Protein AF-A0A522B482-F1 (afdb_monomer_lite)

Foldseek 3Di:
DDPKDFDDFDWDWDPPDPPDTDTDGPQVSVCVRVVHHDDDDDDDDADPPDDDDDDDDPPDDDKDADAADKDWDWDADPVPRDIDIDMHHHPTIID

Sequence (95 aa):
MGCAKWLEFKIDVDPKKPGRRQEVFDLKAIEKAIGAPITHVYSNEIQPGATAGVHYHKTHQVAVWMREGEIEMTLEDVKTHEKEVLTLRPGNKLL

pLDDT: mean 82.6, std 9.49, range [53.0, 93.88]

Structure (mmCIF, N/CA/C/O backbone):
data_AF-A0A522B482-F1
#
_entry.id   AF-A0A522B482-F1
#
loop_
_atom_site.group_PDB
_atom_site.id
_atom_site.type_symbol
_atom_site.label_atom_id
_atom_site.label_alt_id
_atom_site.label_comp_id
_atom_site.label_asym_id
_atom_site.label_entity_id
_atom_site.label_seq_id
_atom_site.pdbx_PDB_ins_code
_atom_site.Cartn_x
_atom_site.Cartn_y
_atom_site.Cartn_z
_atom_site.occupancy
_atom_site.B_iso_or_equiv
_atom_site.auth_seq_id
_atom_site.auth_comp_id
_atom_site.auth_asym_id
_atom_site.auth_atom_id
_atom_site.pdbx_PDB_model_num
ATOM 1 N N . MET A 1 1 ? 3.150 -3.293 20.070 1.00 53.00 1 MET A N 1
ATOM 2 C CA . MET A 1 1 ? 2.948 -3.884 18.728 1.00 53.00 1 MET A CA 1
ATOM 3 C C . MET A 1 1 ? 2.742 -2.701 17.812 1.00 53.00 1 MET A C 1
ATOM 5 O O . MET A 1 1 ? 1.913 -1.884 18.178 1.00 53.00 1 MET A O 1
ATOM 9 N N . GLY A 1 2 ? 3.526 -2.567 16.740 1.00 63.53 2 GLY A N 1
ATOM 10 C CA . GLY A 1 2 ? 3.402 -1.428 15.822 1.00 63.53 2 GLY A CA 1
ATOM 11 C C . GLY A 1 2 ? 2.017 -1.350 15.177 1.00 63.53 2 GLY A C 1
ATOM 12 O O . GLY A 1 2 ? 1.277 -2.340 15.148 1.00 63.53 2 GLY A O 1
ATOM 13 N N . CYS A 1 3 ? 1.672 -0.166 14.686 1.00 75.88 3 CYS A N 1
ATOM 14 C CA . CYS A 1 3 ? 0.454 0.102 13.932 1.00 75.88 3 CYS A CA 1
ATOM 15 C C . CYS A 1 3 ? 0.486 -0.607 12.567 1.00 75.88 3 CYS A C 1
ATOM 17 O O . CYS A 1 3 ? -0.562 -0.986 12.044 1.00 75.88 3 CYS A O 1
ATOM 19 N N . ALA A 1 4 ? 1.682 -0.810 12.007 1.00 80.75 4 ALA A N 1
ATOM 20 C CA . ALA A 1 4 ? 1.899 -1.472 10.731 1.00 80.75 4 ALA A CA 1
ATOM 21 C C . ALA A 1 4 ? 1.654 -2.985 10.802 1.00 80.75 4 ALA A C 1
ATOM 23 O O . ALA A 1 4 ? 2.178 -3.691 11.671 1.00 80.75 4 ALA A O 1
ATOM 24 N N . LYS A 1 5 ? 0.927 -3.514 9.812 1.00 81.62 5 LYS A N 1
ATOM 25 C CA . LYS A 1 5 ? 0.831 -4.954 9.558 1.00 81.62 5 LYS A CA 1
ATOM 26 C C . LYS A 1 5 ? 1.375 -5.266 8.174 1.00 81.62 5 LYS A C 1
ATOM 28 O O . LYS A 1 5 ? 1.156 -4.523 7.230 1.00 81.62 5 LYS A O 1
ATOM 33 N N . TRP A 1 6 ? 2.085 -6.379 8.037 1.00 81.44 6 TRP A N 1
ATOM 34 C CA . TRP A 1 6 ? 2.684 -6.784 6.766 1.00 81.44 6 TRP A CA 1
ATOM 35 C C . TRP A 1 6 ? 1.973 -8.014 6.212 1.00 81.44 6 TRP A C 1
ATOM 37 O O . TRP A 1 6 ? 1.681 -8.955 6.950 1.00 81.44 6 TRP A O 1
ATOM 47 N N . LEU A 1 7 ? 1.693 -8.000 4.912 1.00 78.81 7 LEU A N 1
ATOM 48 C CA . LEU A 1 7 ? 1.026 -9.080 4.199 1.00 78.81 7 LEU A CA 1
ATOM 49 C C . LEU A 1 7 ? 2.027 -9.923 3.420 1.00 78.81 7 LEU A C 1
ATOM 51 O O . LEU A 1 7 ? 2.857 -9.415 2.665 1.00 78.81 7 LEU A O 1
ATOM 55 N N . GLU A 1 8 ? 1.862 -11.236 3.504 1.00 75.25 8 GLU A N 1
ATOM 56 C CA . GLU A 1 8 ? 2.578 -12.178 2.656 1.00 75.25 8 GLU A CA 1
ATOM 57 C C . GLU A 1 8 ? 1.648 -12.696 1.555 1.00 75.25 8 GLU A C 1
ATOM 59 O O . GLU A 1 8 ? 0.801 -13.556 1.776 1.00 75.25 8 GLU A O 1
ATOM 64 N N . PHE A 1 9 ? 1.803 -12.168 0.340 1.00 71.25 9 PHE A N 1
ATOM 65 C CA . PHE A 1 9 ? 1.173 -12.718 -0.865 1.00 71.25 9 PHE A CA 1
ATOM 66 C C . PHE A 1 9 ? 2.135 -12.673 -2.050 1.00 71.25 9 PHE A C 1
ATOM 68 O O . PHE A 1 9 ? 3.065 -11.861 -2.083 1.00 71.25 9 PHE A O 1
ATOM 75 N N . LYS A 1 10 ? 1.947 -13.557 -3.030 1.00 70.12 10 LYS A N 1
ATOM 76 C CA . LYS A 1 10 ? 2.798 -13.620 -4.222 1.00 70.12 10 LYS A CA 1
ATOM 77 C C . LYS A 1 10 ? 2.234 -12.721 -5.321 1.00 70.12 10 LYS A C 1
ATOM 79 O O . LYS A 1 10 ? 1.025 -12.671 -5.517 1.00 70.12 10 LYS A O 1
ATOM 84 N N . ILE A 1 11 ? 3.125 -12.035 -6.029 1.00 73.00 11 ILE A N 1
ATOM 85 C CA . ILE A 1 11 ? 2.804 -11.343 -7.277 1.00 73.00 11 ILE A CA 1
ATOM 86 C C . ILE A 1 11 ? 3.556 -12.087 -8.367 1.00 73.00 11 ILE A C 1
ATOM 88 O O . ILE A 1 11 ? 4.789 -12.136 -8.344 1.00 73.00 11 ILE A O 1
ATOM 92 N N . ASP A 1 12 ? 2.819 -12.708 -9.282 1.00 71.06 12 ASP A N 1
ATOM 93 C CA . ASP A 1 12 ? 3.431 -13.384 -10.417 1.00 71.06 12 ASP A CA 1
ATOM 94 C C . ASP A 1 12 ? 3.744 -12.360 -11.506 1.00 71.06 12 ASP A C 1
ATOM 96 O O . ASP A 1 12 ? 2.869 -11.616 -11.954 1.00 71.06 12 ASP A O 1
ATOM 100 N N . VAL A 1 13 ? 5.013 -12.333 -11.914 1.00 70.88 13 VAL A N 1
ATOM 101 C CA . VAL A 1 13 ? 5.524 -11.514 -13.014 1.00 70.88 13 VAL A CA 1
ATOM 102 C C . VAL A 1 13 ? 5.919 -12.460 -14.140 1.00 70.88 13 VAL A C 1
ATOM 104 O O . VAL A 1 13 ? 6.741 -13.343 -13.915 1.00 70.88 13 VAL A O 1
ATOM 107 N N . ASP A 1 14 ? 5.351 -12.297 -15.337 1.00 69.38 14 ASP A N 1
ATOM 108 C CA . ASP A 1 14 ? 5.745 -13.078 -16.520 1.00 69.38 14 ASP A CA 1
ATOM 109 C C . ASP A 1 14 ? 7.056 -12.518 -17.112 1.00 69.38 14 ASP A C 1
ATOM 111 O O . ASP A 1 14 ? 7.039 -11.438 -17.711 1.00 69.38 14 ASP A O 1
ATOM 115 N N . PRO A 1 15 ? 8.201 -13.218 -16.985 1.00 64.88 15 PRO A N 1
ATOM 116 C CA . PRO A 1 15 ? 9.478 -12.723 -17.488 1.00 64.88 15 PRO A CA 1
ATOM 117 C C . PRO A 1 15 ? 9.627 -12.902 -19.008 1.00 64.88 15 PRO A C 1
ATOM 119 O O . PRO A 1 15 ? 10.582 -12.393 -19.591 1.00 64.88 15 PRO A O 1
ATOM 122 N N . LYS A 1 16 ? 8.725 -13.642 -19.672 1.00 66.81 16 LYS A N 1
ATOM 123 C CA . LYS A 1 16 ? 8.873 -14.050 -21.080 1.00 66.81 16 LYS A CA 1
ATOM 124 C C . LYS A 1 16 ? 8.353 -13.017 -22.082 1.00 66.81 16 LYS A C 1
ATOM 126 O O . LYS A 1 16 ? 8.480 -13.234 -23.286 1.00 66.81 16 LYS A O 1
ATOM 131 N N . LYS A 1 17 ? 7.783 -11.898 -21.622 1.00 58.94 17 LYS A N 1
ATOM 132 C CA . LYS A 1 17 ? 7.265 -10.816 -22.477 1.00 58.94 17 LYS A CA 1
ATOM 133 C C . LYS A 1 17 ? 8.076 -9.527 -22.288 1.00 58.94 17 LYS A C 1
ATOM 135 O O . LYS A 1 17 ? 7.656 -8.644 -21.537 1.00 58.94 17 LYS A O 1
ATOM 140 N N . PRO A 1 18 ? 9.232 -9.379 -22.963 1.00 54.91 18 PRO A N 1
ATOM 141 C CA . PRO A 1 18 ? 9.998 -8.138 -22.909 1.00 54.91 18 PRO A CA 1
ATOM 142 C C . PRO A 1 18 ? 9.124 -6.956 -23.360 1.00 54.91 18 PRO A C 1
ATOM 144 O O . PRO A 1 18 ? 8.430 -7.029 -24.372 1.00 54.91 18 PRO A O 1
ATOM 147 N N . GLY A 1 19 ? 9.106 -5.884 -22.563 1.00 58.19 19 GLY A N 1
ATOM 148 C CA . GLY A 1 19 ? 8.285 -4.691 -22.803 1.00 58.19 19 GLY A CA 1
ATOM 149 C C . GLY A 1 19 ? 6.841 -4.745 -22.277 1.00 58.19 19 GLY A C 1
ATOM 150 O O . GLY A 1 19 ? 6.147 -3.735 -22.353 1.00 58.19 19 GLY A O 1
ATOM 151 N N . ARG A 1 20 ? 6.371 -5.870 -21.711 1.00 60.91 20 ARG A N 1
ATOM 152 C CA . ARG A 1 20 ? 5.074 -5.954 -21.009 1.00 60.91 20 ARG A CA 1
ATOM 153 C C . ARG A 1 20 ? 5.232 -6.671 -19.672 1.00 60.91 20 ARG A C 1
ATOM 155 O O . ARG A 1 20 ? 5.292 -7.893 -19.622 1.00 60.91 20 ARG A O 1
ATOM 162 N N . ARG A 1 21 ? 5.242 -5.903 -18.581 1.00 65.19 21 ARG A N 1
ATOM 163 C CA . ARG A 1 21 ? 5.150 -6.442 -17.219 1.00 65.19 21 ARG A CA 1
ATOM 164 C C . ARG A 1 21 ? 3.676 -6.633 -16.871 1.00 65.19 21 ARG A C 1
ATOM 166 O O . ARG A 1 21 ? 2.937 -5.658 -16.798 1.00 65.19 21 ARG A O 1
ATOM 173 N N . GLN A 1 22 ? 3.254 -7.883 -16.696 1.00 70.38 22 GLN A N 1
ATOM 174 C CA . GLN A 1 22 ? 1.942 -8.219 -16.147 1.00 70.38 22 GLN A CA 1
ATOM 175 C C . GLN A 1 22 ? 2.141 -8.717 -14.719 1.00 70.38 22 GLN A C 1
ATOM 177 O O . GLN A 1 22 ? 2.886 -9.670 -14.505 1.00 70.38 22 GLN A O 1
ATOM 182 N N . GLU A 1 23 ? 1.493 -8.051 -13.770 1.00 75.00 23 GLU A N 1
ATOM 183 C CA . GLU A 1 23 ? 1.482 -8.421 -12.357 1.00 75.00 23 GLU A CA 1
ATOM 184 C C . GLU A 1 23 ? 0.130 -9.041 -12.043 1.00 75.00 23 GLU A C 1
ATOM 186 O O . GLU A 1 23 ? -0.911 -8.401 -12.202 1.00 75.00 23 GLU A O 1
ATOM 191 N N . VAL A 1 24 ? 0.144 -10.314 -11.660 1.00 77.94 24 VAL A N 1
ATOM 192 C CA . VAL A 1 24 ? -1.073 -11.041 -11.303 1.00 77.94 24 VAL A CA 1
ATOM 193 C C . VAL A 1 24 ? -1.153 -11.144 -9.787 1.00 77.94 24 VAL A C 1
ATOM 195 O O . VAL A 1 24 ? -0.242 -11.667 -9.143 1.00 77.94 24 VAL A O 1
ATOM 198 N N . PHE A 1 25 ? -2.253 -10.633 -9.236 1.00 80.38 25 PHE A N 1
ATOM 199 C CA . PHE A 1 25 ? -2.559 -10.664 -7.811 1.00 80.38 25 PHE A CA 1
ATOM 200 C C . PHE A 1 25 ? -3.549 -11.792 -7.525 1.00 80.38 25 PHE A C 1
ATOM 202 O O . PHE A 1 25 ? -4.638 -11.825 -8.103 1.00 80.38 25 PHE A O 1
ATOM 209 N N . ASP A 1 26 ? -3.201 -12.691 -6.604 1.00 84.81 26 ASP A N 1
ATOM 210 C CA . ASP A 1 26 ? -4.169 -13.635 -6.047 1.00 84.81 26 ASP A CA 1
ATOM 211 C C . ASP A 1 26 ? -5.039 -12.913 -5.013 1.00 84.81 26 ASP A C 1
ATOM 213 O O . ASP A 1 26 ? -4.721 -12.856 -3.822 1.00 84.81 26 ASP A O 1
ATOM 217 N N . LEU A 1 27 ? -6.143 -12.334 -5.488 1.00 84.56 27 LEU A N 1
ATOM 218 C CA . LEU A 1 27 ? -7.063 -11.584 -4.637 1.00 84.56 27 LEU A CA 1
ATOM 219 C C . LEU A 1 27 ? -7.623 -12.442 -3.498 1.00 84.56 27 LEU A C 1
ATOM 221 O O . LEU A 1 27 ? -7.772 -11.928 -2.399 1.00 84.56 27 LEU 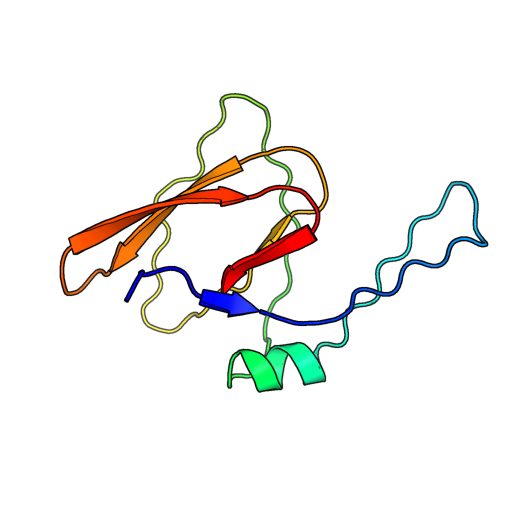A O 1
ATOM 225 N N . LYS A 1 28 ? -7.847 -13.747 -3.698 1.00 86.62 28 LYS A N 1
ATOM 226 C CA . LYS A 1 28 ? -8.389 -14.616 -2.640 1.00 86.62 28 LYS A CA 1
ATOM 227 C C . LYS A 1 28 ? -7.384 -14.840 -1.517 1.00 86.62 28 LYS A C 1
ATOM 229 O O . LYS A 1 28 ? -7.759 -14.873 -0.345 1.00 86.62 28 LYS A O 1
ATOM 234 N N . ALA A 1 29 ? -6.106 -15.008 -1.860 1.00 83.56 29 ALA A N 1
ATOM 235 C CA . ALA A 1 29 ? -5.047 -15.103 -0.860 1.00 83.56 29 ALA A CA 1
ATOM 236 C C . ALA A 1 29 ? -4.926 -13.800 -0.055 1.00 83.56 29 ALA A C 1
ATOM 238 O O . ALA A 1 29 ? -4.799 -13.848 1.170 1.00 83.56 29 ALA A O 1
ATOM 239 N N . ILE A 1 30 ? -5.031 -12.650 -0.727 1.00 84.31 30 ILE A N 1
ATOM 240 C CA . ILE A 1 30 ? -4.998 -11.334 -0.080 1.00 84.31 30 ILE A CA 1
ATOM 241 C C . ILE A 1 30 ? -6.223 -11.152 0.827 1.00 84.31 30 ILE A C 1
ATOM 243 O O . ILE A 1 30 ? -6.058 -10.833 1.999 1.00 84.31 30 ILE A O 1
ATOM 247 N N . GLU A 1 31 ? -7.434 -11.438 0.347 1.00 88.56 31 GLU A N 1
ATOM 248 C CA . GLU A 1 31 ? -8.670 -11.391 1.143 1.00 88.56 31 GLU A CA 1
ATOM 249 C C . GLU A 1 31 ? -8.576 -12.251 2.405 1.00 88.56 31 GLU A C 1
ATOM 251 O O . GLU A 1 31 ? -8.979 -11.821 3.484 1.00 88.56 31 GLU A O 1
ATOM 256 N N . LYS A 1 32 ? -7.990 -13.451 2.300 1.00 85.81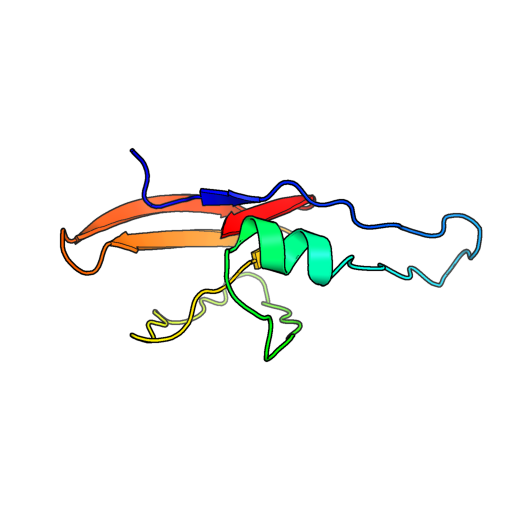 32 LYS A N 1
ATOM 257 C CA . LYS A 1 32 ? -7.758 -14.329 3.453 1.00 85.81 32 LYS A CA 1
ATOM 258 C C . LYS A 1 32 ? -6.776 -13.721 4.458 1.00 85.81 32 LYS A C 1
ATOM 260 O O . LYS A 1 32 ? -6.983 -13.877 5.658 1.00 85.81 32 LYS A O 1
ATOM 265 N N . ALA A 1 33 ? -5.718 -13.064 3.986 1.00 82.88 33 ALA A N 1
ATOM 266 C CA . ALA A 1 33 ? -4.715 -12.437 4.844 1.00 82.88 33 ALA A CA 1
ATOM 267 C C . ALA A 1 33 ? -5.241 -11.160 5.530 1.00 82.88 33 ALA A C 1
ATOM 269 O O . ALA A 1 33 ? -4.918 -10.909 6.688 1.00 82.88 33 ALA A O 1
ATOM 270 N N . ILE A 1 34 ? -6.091 -10.394 4.839 1.00 82.62 34 ILE A N 1
ATOM 271 C CA . ILE A 1 34 ? -6.798 -9.222 5.380 1.00 82.62 34 ILE A CA 1
ATOM 272 C C . ILE A 1 34 ? -7.921 -9.653 6.339 1.00 82.62 34 ILE A C 1
ATOM 274 O O . ILE A 1 34 ? -8.179 -8.999 7.347 1.00 82.62 34 ILE A O 1
ATOM 278 N N . GLY A 1 35 ? -8.593 -10.765 6.035 1.00 84.62 35 GLY A N 1
ATOM 279 C CA . GLY A 1 35 ? -9.803 -11.211 6.726 1.00 84.62 35 GLY A CA 1
ATOM 280 C C . GLY A 1 35 ? -11.077 -10.497 6.255 1.00 84.62 35 GLY A C 1
ATOM 281 O O . GLY A 1 35 ? -12.084 -10.527 6.961 1.00 84.62 35 GLY A O 1
ATOM 282 N N . ALA A 1 36 ? -11.048 -9.850 5.086 1.00 85.38 36 ALA A N 1
ATOM 283 C CA . ALA A 1 36 ? -12.174 -9.116 4.510 1.00 85.38 36 ALA A CA 1
ATOM 284 C C . ALA A 1 36 ? -12.147 -9.172 2.968 1.00 85.38 36 ALA A C 1
ATOM 286 O O . ALA A 1 36 ? -11.066 -9.294 2.388 1.00 85.38 36 ALA A O 1
ATOM 287 N N . PRO A 1 37 ? -13.312 -9.074 2.296 1.00 88.94 37 PRO A N 1
ATOM 288 C CA . PRO A 1 37 ? -13.381 -9.061 0.836 1.00 88.94 37 PRO A CA 1
ATOM 289 C C . PRO A 1 37 ? -12.804 -7.769 0.243 1.00 88.94 37 PRO A C 1
ATOM 291 O O . PRO A 1 37 ? -13.001 -6.676 0.785 1.00 88.94 37 PRO A O 1
ATOM 294 N N . ILE A 1 38 ? -12.152 -7.880 -0.915 1.00 88.19 38 ILE A N 1
ATOM 295 C CA . ILE A 1 38 ? -11.649 -6.731 -1.672 1.00 88.19 38 ILE A CA 1
ATOM 296 C C . ILE A 1 38 ? -12.775 -6.213 -2.561 1.00 88.19 38 ILE A C 1
ATOM 298 O O . ILE A 1 38 ? -13.274 -6.910 -3.440 1.00 88.19 38 ILE A O 1
ATOM 302 N N . THR A 1 39 ? -13.164 -4.958 -2.353 1.00 89.56 39 THR A N 1
ATOM 303 C CA . THR A 1 39 ? -14.229 -4.312 -3.138 1.00 89.56 39 THR A CA 1
ATOM 304 C C . THR A 1 39 ? -13.693 -3.364 -4.205 1.00 89.56 39 THR A C 1
ATOM 306 O O . THR A 1 39 ? -14.368 -3.127 -5.202 1.00 89.56 39 THR A O 1
ATOM 309 N N . HIS A 1 40 ? -12.484 -2.830 -4.012 1.00 87.12 40 HIS A N 1
ATOM 310 C CA . HIS A 1 40 ? -11.880 -1.830 -4.887 1.00 87.12 40 HIS A CA 1
ATOM 311 C C . HIS A 1 40 ? -10.374 -2.057 -5.002 1.00 87.12 40 HIS A C 1
ATOM 313 O O . HIS A 1 40 ? -9.715 -2.406 -4.024 1.00 87.12 40 HIS A O 1
ATOM 319 N N . VAL A 1 41 ? -9.835 -1.807 -6.195 1.00 86.06 41 VAL A N 1
ATOM 320 C CA . VAL A 1 41 ? -8.396 -1.802 -6.477 1.00 86.06 41 VAL A CA 1
ATOM 321 C C . VAL A 1 41 ? -8.080 -0.511 -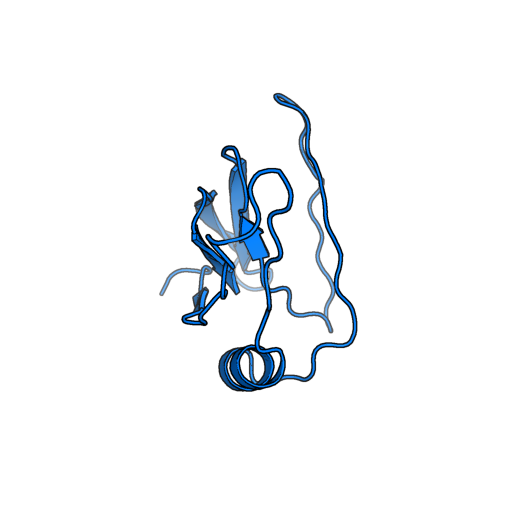7.219 1.00 86.06 41 VAL A C 1
ATOM 323 O O . VAL A 1 41 ? -8.745 -0.183 -8.201 1.00 86.06 41 VAL A O 1
ATOM 326 N N . TYR A 1 42 ? -7.079 0.224 -6.750 1.00 86.19 42 TYR A N 1
ATOM 327 C CA . TYR A 1 42 ? -6.617 1.461 -7.372 1.00 86.19 42 TYR A CA 1
ATOM 328 C C . TYR A 1 42 ? -5.097 1.449 -7.524 1.00 86.19 42 TYR A C 1
ATOM 330 O O . TYR A 1 42 ? -4.389 0.757 -6.795 1.00 86.19 42 TYR A O 1
ATOM 338 N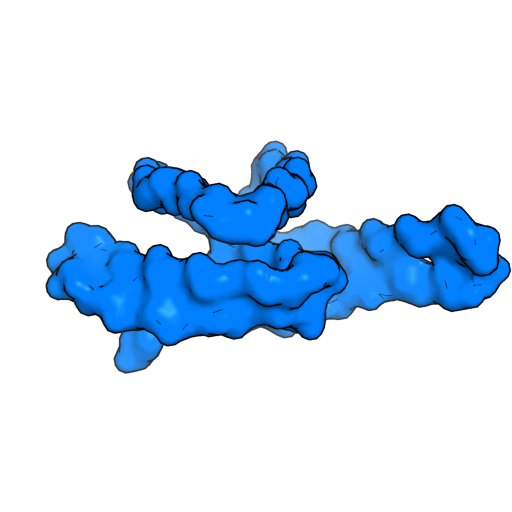 N . SER A 1 43 ? -4.606 2.222 -8.491 1.00 86.94 43 SER A N 1
ATOM 339 C CA . SER A 1 43 ? -3.182 2.430 -8.748 1.00 86.94 43 SER A CA 1
ATOM 340 C C . SER A 1 43 ? -2.896 3.918 -8.661 1.00 86.94 43 SER A C 1
ATOM 342 O O . SER A 1 43 ? -3.520 4.699 -9.377 1.00 86.94 43 SER A O 1
ATOM 344 N N . ASN A 1 44 ? -1.941 4.292 -7.814 1.00 88.19 44 ASN A N 1
ATOM 345 C CA . ASN A 1 44 ? -1.536 5.679 -7.623 1.00 88.19 44 ASN A CA 1
ATOM 346 C C . ASN A 1 44 ? -0.082 5.858 -8.054 1.00 88.19 44 ASN A C 1
ATOM 348 O O . ASN A 1 44 ? 0.768 5.024 -7.747 1.00 88.19 44 ASN A O 1
ATOM 352 N N . GLU A 1 45 ? 0.195 6.976 -8.715 1.00 90.75 45 GLU A N 1
ATOM 353 C CA . GLU A 1 45 ? 1.545 7.478 -8.952 1.00 90.75 45 GLU A CA 1
ATOM 354 C C . GLU A 1 45 ? 1.667 8.821 -8.232 1.00 90.75 45 GLU A C 1
ATOM 356 O O . GLU A 1 45 ? 0.839 9.714 -8.423 1.00 90.75 45 GLU A O 1
ATOM 361 N N . ILE A 1 46 ? 2.666 8.945 -7.361 1.00 89.94 46 ILE A N 1
ATOM 362 C CA . ILE A 1 46 ? 2.895 10.142 -6.551 1.00 89.94 46 ILE A CA 1
ATOM 363 C C . ILE A 1 46 ? 4.247 10.714 -6.961 1.00 89.94 46 ILE A C 1
ATOM 365 O O . ILE A 1 46 ? 5.259 10.017 -6.929 1.00 89.94 46 ILE A O 1
ATOM 369 N N . GLN A 1 47 ? 4.251 11.981 -7.373 1.00 92.75 47 GLN A N 1
ATOM 370 C CA . GLN A 1 47 ? 5.469 12.659 -7.807 1.00 92.75 47 GLN A CA 1
ATOM 371 C C . GLN A 1 47 ? 6.381 12.975 -6.610 1.00 92.75 47 GLN A C 1
ATOM 373 O O . GLN A 1 47 ? 5.879 13.244 -5.514 1.00 92.75 47 GLN A O 1
ATOM 378 N N . PRO A 1 48 ? 7.712 13.002 -6.797 1.00 93.12 48 PRO A N 1
ATOM 379 C CA . PRO A 1 48 ? 8.638 13.391 -5.739 1.00 93.12 48 PRO A CA 1
ATOM 380 C C . PRO A 1 48 ? 8.289 14.758 -5.132 1.00 93.12 48 PRO A C 1
ATOM 382 O O . PRO A 1 48 ? 8.053 15.727 -5.851 1.00 93.12 48 PRO A O 1
ATOM 385 N N . GLY A 1 49 ? 8.263 14.829 -3.800 1.00 92.31 49 GLY A N 1
ATOM 386 C CA . GLY A 1 49 ? 7.904 16.038 -3.050 1.00 92.31 49 GLY A CA 1
ATOM 387 C C . GLY A 1 49 ? 6.399 16.264 -2.863 1.00 92.31 49 GLY A C 1
ATOM 388 O O . GLY A 1 49 ? 6.021 17.176 -2.131 1.00 92.31 49 GLY A O 1
ATOM 389 N N . ALA A 1 50 ? 5.537 15.446 -3.477 1.00 92.56 50 ALA A N 1
ATOM 390 C CA . ALA A 1 50 ? 4.109 15.466 -3.191 1.00 92.56 50 ALA A CA 1
ATOM 391 C C . ALA A 1 50 ? 3.784 14.662 -1.923 1.00 92.56 50 ALA A C 1
ATOM 393 O O . ALA A 1 50 ? 4.363 13.606 -1.670 1.00 92.56 50 ALA A O 1
ATOM 394 N N . THR A 1 51 ? 2.793 15.140 -1.171 1.00 90.12 51 THR A N 1
ATOM 395 C CA . THR A 1 51 ? 2.277 14.476 0.030 1.00 90.12 51 THR A CA 1
ATOM 396 C C . THR A 1 51 ? 0.797 14.179 -0.161 1.00 90.12 51 THR A C 1
ATOM 398 O O . THR A 1 51 ? 0.009 15.083 -0.442 1.00 90.12 51 THR A O 1
ATOM 401 N N . ALA A 1 52 ? 0.409 12.915 0.003 1.00 86.12 52 ALA A N 1
ATOM 402 C CA . ALA A 1 52 ? -0.997 12.554 0.131 1.00 86.12 52 ALA A CA 1
ATOM 403 C C . ALA A 1 52 ? -1.495 12.939 1.533 1.00 86.12 52 ALA A C 1
ATOM 405 O O . ALA A 1 52 ? -0.772 12.789 2.517 1.00 86.12 52 ALA A O 1
ATOM 406 N N . GLY A 1 53 ? -2.719 13.460 1.623 1.00 82.44 53 GLY A N 1
ATOM 407 C CA . GLY A 1 53 ? -3.310 13.853 2.901 1.00 82.44 53 GLY A CA 1
ATOM 408 C C . GLY A 1 53 ? -3.547 12.667 3.841 1.00 82.44 53 GLY A C 1
ATOM 409 O O . GLY A 1 53 ? -3.434 11.502 3.461 1.00 82.44 53 GLY A O 1
ATOM 410 N N . VAL A 1 54 ? -3.927 12.965 5.083 1.00 82.81 54 VAL A N 1
ATOM 411 C CA . VAL A 1 54 ? -4.350 11.933 6.037 1.00 82.81 54 VAL A CA 1
ATOM 412 C C . VAL A 1 54 ? -5.718 11.403 5.607 1.00 82.81 54 VAL A C 1
ATOM 414 O O . VAL A 1 54 ? -6.700 12.145 5.585 1.00 82.81 54 VAL A O 1
ATOM 417 N N . HIS A 1 55 ? -5.784 10.115 5.277 1.00 81.12 55 HIS A N 1
ATOM 418 C CA . HIS A 1 55 ? -7.016 9.443 4.878 1.00 81.12 55 HIS A CA 1
ATOM 419 C C . HIS A 1 55 ? -7.409 8.400 5.923 1.00 81.12 55 HIS A C 1
ATOM 421 O O . HIS A 1 55 ? -6.669 7.456 6.183 1.00 81.12 55 HIS A O 1
ATOM 427 N N . TYR A 1 56 ? -8.600 8.556 6.502 1.00 81.06 56 TYR A N 1
ATOM 428 C CA . TYR A 1 56 ? -9.180 7.599 7.439 1.00 81.06 56 TYR A CA 1
ATOM 429 C C . TYR A 1 56 ? -10.643 7.335 7.093 1.00 81.06 56 TYR A C 1
ATOM 431 O O . TYR A 1 56 ? -11.440 8.260 6.931 1.00 81.06 56 TYR A O 1
ATOM 439 N N . HIS A 1 57 ? -11.011 6.058 7.047 1.00 77.19 57 HIS A N 1
ATOM 440 C CA . HIS A 1 57 ? -12.390 5.621 6.898 1.00 77.19 57 HIS A CA 1
ATOM 441 C C . HIS A 1 57 ? -12.699 4.569 7.959 1.00 77.19 57 HIS A C 1
ATOM 443 O O . HIS A 1 57 ? -12.012 3.557 8.051 1.00 77.19 57 HIS A O 1
ATOM 449 N N . LYS A 1 58 ? -13.776 4.773 8.728 1.00 77.19 58 LYS A N 1
ATOM 450 C CA . LYS A 1 58 ? -14.172 3.867 9.825 1.00 77.19 58 LYS A CA 1
ATOM 451 C C . LYS A 1 58 ? -14.411 2.419 9.380 1.00 77.19 58 LYS A C 1
ATOM 453 O O . LYS A 1 58 ? -14.324 1.514 10.200 1.00 77.19 58 LYS A O 1
ATOM 458 N N . THR A 1 59 ? -14.760 2.217 8.114 1.00 80.06 59 THR A N 1
ATOM 459 C CA . THR A 1 59 ? -15.205 0.932 7.561 1.00 80.06 59 THR A CA 1
ATOM 460 C C . THR A 1 59 ? -14.255 0.353 6.519 1.00 80.06 59 THR A C 1
ATOM 462 O O . THR A 1 59 ? -14.556 -0.709 5.982 1.00 80.06 59 THR A O 1
ATOM 465 N N . HIS A 1 60 ? -13.147 1.026 6.189 1.00 78.38 60 HIS A N 1
ATOM 466 C CA . HIS A 1 60 ? -12.220 0.543 5.163 1.00 78.38 60 HIS A CA 1
ATOM 467 C C . HIS A 1 60 ? -10.932 0.030 5.798 1.00 78.38 60 HIS A C 1
ATOM 469 O O . HIS A 1 60 ? -10.394 0.638 6.720 1.00 78.38 60 HIS A O 1
ATOM 475 N N . GLN A 1 61 ? -10.435 -1.074 5.254 1.00 79.56 61 GLN A N 1
ATOM 476 C CA . GLN A 1 61 ? -9.056 -1.516 5.420 1.00 79.56 61 GLN A CA 1
ATOM 477 C C . GLN A 1 61 ? -8.362 -1.375 4.071 1.00 79.56 61 GLN A C 1
ATOM 479 O O . GLN A 1 61 ? -9.002 -1.533 3.028 1.00 79.56 61 GLN A O 1
ATOM 484 N N . VAL A 1 62 ? -7.076 -1.044 4.092 1.00 83.19 62 VAL A N 1
ATOM 485 C CA . VAL A 1 62 ? -6.316 -0.755 2.880 1.00 83.19 62 VAL A CA 1
ATOM 486 C C . VAL A 1 62 ? -5.038 -1.566 2.910 1.00 83.19 62 VAL A C 1
ATOM 488 O O . VAL A 1 62 ? -4.189 -1.344 3.758 1.00 83.19 62 VAL A O 1
ATOM 491 N N . ALA A 1 63 ? -4.877 -2.458 1.938 1.00 84.62 63 ALA A N 1
ATOM 492 C CA . ALA A 1 63 ? -3.584 -3.061 1.667 1.00 84.62 63 ALA A CA 1
ATOM 493 C C . ALA A 1 63 ? -2.822 -2.204 0.651 1.00 84.62 63 ALA A C 1
ATOM 495 O O . ALA A 1 63 ? -3.370 -1.834 -0.390 1.00 84.62 63 ALA A O 1
ATOM 496 N N . VAL A 1 64 ? -1.556 -1.904 0.934 1.00 87.25 64 VAL A N 1
ATOM 497 C CA . VAL A 1 64 ? -0.686 -1.111 0.059 1.00 87.25 64 VAL A CA 1
ATOM 498 C C . VAL A 1 64 ? 0.460 -1.974 -0.436 1.00 87.25 64 VAL A C 1
ATOM 500 O O . VAL A 1 64 ? 1.171 -2.608 0.342 1.00 87.25 64 VAL A O 1
ATOM 503 N N . TRP A 1 65 ? 0.679 -1.958 -1.746 1.00 87.56 65 TRP A N 1
ATOM 504 C CA . TRP A 1 65 ? 1.848 -2.558 -2.368 1.00 87.56 65 TRP A CA 1
ATOM 505 C C . TRP A 1 65 ? 2.610 -1.499 -3.158 1.00 87.56 65 TRP A C 1
ATOM 507 O O . TRP A 1 65 ? 2.031 -0.805 -3.993 1.00 87.56 65 TRP A O 1
ATOM 517 N N . MET A 1 66 ? 3.913 -1.387 -2.894 1.00 88.00 66 MET A N 1
ATOM 518 C CA . MET A 1 66 ? 4.781 -0.486 -3.646 1.00 88.00 66 MET A CA 1
ATOM 519 C C . MET A 1 66 ? 5.420 -1.207 -4.826 1.00 88.00 66 MET A C 1
ATOM 521 O O . MET A 1 66 ? 6.095 -2.231 -4.667 1.00 88.00 66 MET A O 1
ATOM 525 N N . ARG A 1 67 ? 5.219 -0.629 -6.012 1.00 84.31 67 ARG A N 1
ATOM 526 C CA . ARG A 1 67 ? 5.763 -1.128 -7.276 1.00 84.31 67 ARG A CA 1
ATOM 527 C C . ARG A 1 67 ? 7.155 -0.585 -7.567 1.00 84.31 67 ARG A C 1
ATOM 529 O O . ARG A 1 67 ? 8.065 -1.358 -7.850 1.00 84.31 67 ARG A O 1
ATOM 536 N N . GLU A 1 68 ? 7.297 0.733 -7.517 1.00 86.94 68 GLU A N 1
ATOM 537 C CA . GLU A 1 68 ? 8.490 1.489 -7.898 1.00 86.94 68 GLU A CA 1
ATOM 538 C C . GLU A 1 68 ? 8.645 2.705 -6.976 1.00 86.94 68 GLU A C 1
ATOM 540 O O . GLU A 1 68 ? 7.668 3.173 -6.390 1.00 86.94 68 GLU A O 1
ATOM 545 N N . GLY A 1 69 ? 9.874 3.208 -6.849 1.00 91.69 69 GLY A N 1
ATOM 546 C CA . GLY A 1 69 ? 10.181 4.373 -6.021 1.00 91.69 69 GLY A CA 1
ATOM 547 C C . GLY A 1 69 ? 10.193 4.087 -4.519 1.00 91.69 69 GLY A C 1
ATOM 548 O O . GLY A 1 69 ? 10.410 2.959 -4.081 1.00 91.69 69 GLY A O 1
ATOM 549 N N . GLU A 1 70 ? 10.001 5.137 -3.731 1.00 93.44 70 GLU A N 1
ATOM 550 C CA . GLU A 1 70 ? 10.033 5.100 -2.273 1.00 93.44 70 GLU A CA 1
ATOM 551 C C . GLU A 1 70 ? 9.030 6.116 -1.730 1.00 93.44 70 GLU A C 1
ATOM 553 O O . GLU A 1 70 ? 8.936 7.226 -2.254 1.00 93.44 70 GLU A O 1
ATOM 558 N N . ILE A 1 71 ? 8.281 5.741 -0.694 1.00 92.25 71 ILE A N 1
ATOM 559 C CA . ILE A 1 71 ? 7.389 6.662 0.011 1.00 92.25 71 ILE A CA 1
ATOM 560 C C . ILE A 1 71 ? 7.568 6.512 1.517 1.00 92.25 71 ILE A C 1
ATOM 562 O O . ILE A 1 71 ? 7.585 5.399 2.046 1.00 92.25 71 ILE A O 1
ATOM 566 N N . GLU A 1 72 ? 7.699 7.638 2.209 1.00 93.88 72 GLU A N 1
ATOM 567 C CA . GLU A 1 72 ? 7.546 7.688 3.657 1.00 93.88 72 GLU A CA 1
ATOM 568 C C . GLU A 1 72 ? 6.053 7.753 3.986 1.00 93.88 72 GLU A C 1
ATOM 570 O O . GLU A 1 72 ? 5.314 8.582 3.455 1.00 93.88 72 GLU A O 1
ATOM 575 N N . MET A 1 73 ? 5.601 6.851 4.845 1.00 92.19 73 MET A N 1
ATOM 576 C CA . MET A 1 73 ? 4.220 6.742 5.279 1.00 92.19 73 MET A CA 1
ATOM 577 C C . MET A 1 73 ? 4.169 6.861 6.796 1.00 92.19 73 MET A C 1
ATOM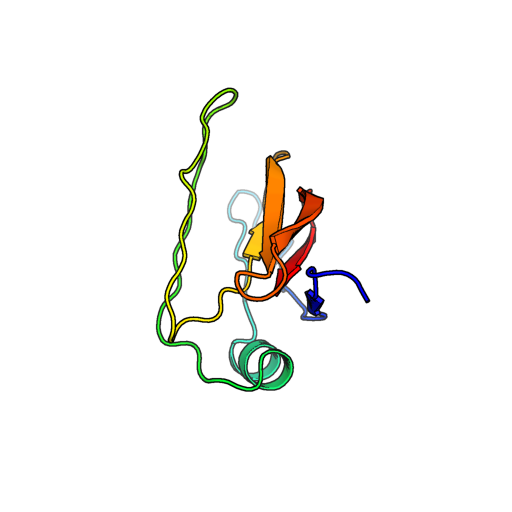 579 O O . MET A 1 73 ? 4.898 6.179 7.509 1.00 92.19 73 MET A O 1
ATOM 583 N N . THR A 1 74 ? 3.276 7.716 7.285 1.00 92.38 74 THR A N 1
ATOM 584 C CA . THR A 1 74 ? 2.934 7.777 8.707 1.00 92.38 74 THR A CA 1
ATOM 585 C C . THR A 1 74 ? 1.607 7.065 8.918 1.00 92.38 74 THR A C 1
ATOM 587 O O . THR A 1 74 ? 0.596 7.452 8.334 1.00 92.38 74 THR A O 1
ATOM 590 N N . LEU A 1 75 ? 1.612 6.038 9.759 1.00 91.50 75 LEU A N 1
ATOM 591 C CA . LEU A 1 75 ? 0.415 5.397 10.284 1.00 91.50 75 LEU A CA 1
ATOM 592 C C . LEU A 1 75 ? 0.111 5.969 11.666 1.00 91.50 75 LEU A C 1
ATOM 594 O O . LEU A 1 75 ? 1.023 6.206 12.455 1.00 91.50 75 LEU A O 1
ATOM 598 N N . GLU A 1 76 ? -1.169 6.171 11.960 1.00 91.00 76 GLU A N 1
ATOM 599 C CA . GLU A 1 76 ? -1.638 6.613 13.271 1.00 91.00 76 GLU A CA 1
ATOM 600 C C . GLU A 1 76 ? -2.786 5.711 13.735 1.00 91.00 76 GLU A C 1
ATOM 602 O O . GLU A 1 76 ? -3.781 5.544 13.021 1.00 91.00 76 GLU A O 1
ATOM 607 N N . ASP A 1 77 ? -2.678 5.149 14.939 1.00 87.94 77 ASP A N 1
ATOM 608 C CA . ASP A 1 77 ? -3.826 4.537 15.606 1.00 87.94 77 ASP A CA 1
ATOM 609 C C . ASP A 1 77 ? -4.749 5.656 16.102 1.00 87.94 77 ASP A C 1
ATOM 611 O O . ASP A 1 77 ? -4.441 6.377 17.044 1.00 87.94 77 ASP A O 1
ATOM 615 N N . VAL A 1 78 ? -5.915 5.805 15.475 1.00 86.00 78 VAL A N 1
ATOM 616 C CA . VAL A 1 78 ? -6.861 6.891 15.788 1.00 86.00 78 VAL A CA 1
ATOM 617 C C . VAL A 1 78 ? -7.468 6.826 17.196 1.00 86.00 78 VAL A C 1
ATOM 619 O O . VAL A 1 78 ? -8.140 7.770 17.604 1.00 86.00 78 VAL A O 1
ATOM 622 N N . LYS A 1 79 ? -7.314 5.712 17.925 1.00 86.69 79 LYS A N 1
ATOM 623 C CA . LYS A 1 79 ? -7.800 5.565 19.305 1.00 86.69 79 LYS A CA 1
ATOM 624 C C . LYS A 1 79 ? -6.733 5.950 20.319 1.00 86.69 79 LYS A C 1
ATOM 626 O O . LYS A 1 79 ? -7.079 6.503 21.359 1.00 86.69 79 LYS A O 1
ATOM 631 N N . THR A 1 80 ? -5.472 5.613 20.054 1.00 91.81 80 THR A N 1
ATOM 632 C CA . THR A 1 80 ? -4.357 5.848 20.989 1.00 91.81 80 THR A CA 1
ATOM 633 C C . THR A 1 80 ? -3.479 7.035 20.600 1.00 91.81 80 THR A C 1
ATOM 635 O O . THR A 1 80 ? -2.708 7.508 21.430 1.00 91.81 80 THR A O 1
ATOM 638 N N . HIS A 1 81 ? -3.603 7.523 19.364 1.00 89.62 81 HIS A N 1
ATOM 639 C CA . HIS A 1 81 ? -2.725 8.499 18.711 1.00 89.62 81 HIS A CA 1
ATOM 640 C C . HIS A 1 81 ? -1.256 8.066 18.616 1.00 89.62 81 HIS A C 1
ATOM 642 O O . HIS A 1 81 ? -0.371 8.893 18.383 1.00 89.62 81 HIS A O 1
ATOM 648 N N . GLU A 1 82 ? -0.980 6.771 18.783 1.00 91.31 82 GLU A N 1
ATOM 649 C CA . GLU A 1 82 ? 0.341 6.212 18.525 1.00 91.31 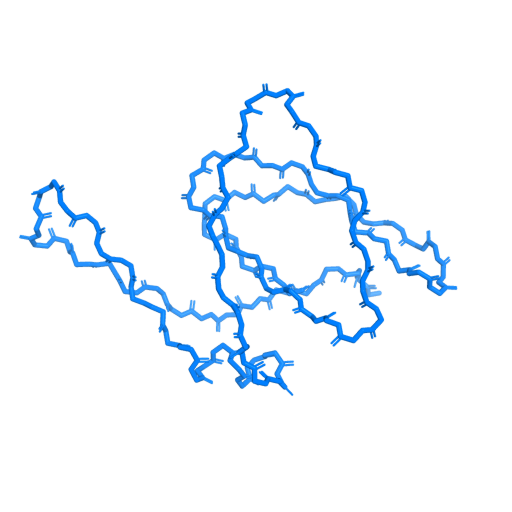82 GLU A CA 1
ATOM 650 C C . GLU A 1 82 ? 0.657 6.331 17.035 1.00 91.31 82 GLU A C 1
ATOM 652 O O . GLU A 1 82 ? -0.188 6.033 16.188 1.00 91.31 82 GLU A O 1
ATOM 657 N N . LYS A 1 83 ? 1.872 6.794 16.727 1.00 92.25 83 LYS A N 1
ATOM 658 C CA . LYS A 1 83 ? 2.334 7.008 15.359 1.00 92.25 83 LYS A CA 1
ATOM 659 C C . LYS A 1 83 ? 3.497 6.098 15.041 1.00 92.25 83 LYS A C 1
ATOM 661 O O . LYS A 1 83 ? 4.441 5.989 15.820 1.00 92.25 83 LYS A O 1
ATOM 666 N N . GLU A 1 84 ? 3.460 5.540 13.845 1.00 93.31 84 GLU A N 1
ATOM 667 C CA . GLU A 1 84 ? 4.552 4.775 13.270 1.00 93.31 84 GLU A CA 1
ATOM 668 C C . GLU A 1 84 ? 4.901 5.370 11.909 1.00 93.31 84 GLU A C 1
ATOM 670 O O . GLU A 1 84 ? 4.049 5.474 11.028 1.00 93.31 84 GLU A O 1
ATOM 675 N N . VAL A 1 85 ? 6.157 5.787 11.747 1.00 92.94 85 VAL A N 1
ATOM 676 C CA . VAL A 1 85 ? 6.687 6.245 10.460 1.00 92.94 85 VAL A CA 1
ATOM 677 C C . VAL A 1 85 ? 7.467 5.099 9.842 1.00 92.94 85 VAL A C 1
ATOM 679 O O . VAL A 1 85 ? 8.356 4.530 10.475 1.00 92.94 85 VAL A O 1
ATOM 682 N N . LEU A 1 86 ? 7.128 4.760 8.606 1.00 93.06 86 LEU A N 1
ATOM 683 C CA . LEU A 1 86 ? 7.742 3.672 7.864 1.00 93.06 86 LEU A CA 1
ATOM 684 C C . LEU A 1 86 ? 8.035 4.097 6.431 1.00 93.06 86 LEU A C 1
ATOM 686 O O . LEU A 1 86 ? 7.387 4.976 5.870 1.00 93.06 86 LEU A O 1
ATOM 690 N N . THR A 1 87 ? 9.002 3.431 5.817 1.00 93.00 87 THR A N 1
ATOM 691 C CA . THR A 1 87 ? 9.342 3.638 4.411 1.00 93.00 87 THR A CA 1
ATOM 692 C C . THR A 1 87 ? 8.877 2.433 3.607 1.00 93.00 87 THR A C 1
ATOM 694 O O . THR A 1 87 ? 9.323 1.313 3.861 1.00 93.00 87 THR A O 1
ATOM 697 N N . LEU A 1 88 ? 8.010 2.650 2.619 1.00 91.31 88 LEU A N 1
ATOM 698 C CA . LEU A 1 88 ? 7.630 1.619 1.660 1.00 91.31 88 LEU A CA 1
ATOM 699 C C . LEU A 1 88 ? 8.521 1.704 0.416 1.00 91.31 88 LEU A C 1
ATOM 701 O O . LEU A 1 88 ? 8.683 2.761 -0.192 1.00 91.31 88 LEU A O 1
ATOM 705 N N . ARG A 1 89 ? 9.070 0.557 0.030 1.00 91.88 89 ARG A N 1
ATOM 706 C CA . ARG A 1 89 ? 9.947 0.316 -1.120 1.00 91.88 89 ARG A CA 1
ATOM 707 C C . ARG A 1 89 ? 9.370 -0.819 -1.976 1.00 91.88 89 ARG A C 1
ATOM 709 O O . ARG A 1 89 ? 8.470 -1.533 -1.520 1.00 91.88 89 ARG A O 1
ATOM 716 N N . PRO A 1 90 ? 9.875 -1.045 -3.201 1.00 88.56 90 PRO A N 1
ATOM 717 C CA . PRO A 1 90 ? 9.365 -2.092 -4.070 1.00 88.56 90 PRO A CA 1
ATOM 718 C C . PRO A 1 90 ? 9.375 -3.458 -3.384 1.00 88.56 90 PRO A C 1
ATOM 720 O O . PRO A 1 90 ? 10.397 -3.899 -2.863 1.00 88.56 90 PRO A O 1
ATOM 723 N N . GLY A 1 91 ? 8.220 -4.123 -3.378 1.00 78.25 91 GLY A N 1
ATOM 724 C CA . GLY A 1 91 ? 8.043 -5.421 -2.722 1.00 78.25 91 GLY A CA 1
ATOM 725 C C . GLY A 1 91 ? 7.497 -5.360 -1.292 1.00 78.25 91 GLY A C 1
ATOM 726 O O . GLY A 1 91 ? 7.032 -6.395 -0.808 1.00 78.25 91 GLY A O 1
ATOM 727 N N . ASN A 1 92 ? 7.460 -4.186 -0.648 1.00 84.50 92 ASN A N 1
ATOM 728 C CA . ASN A 1 92 ? 6.718 -4.000 0.598 1.00 84.50 92 ASN A CA 1
ATOM 729 C C . ASN A 1 92 ? 5.208 -4.169 0.363 1.00 84.50 92 ASN A C 1
ATOM 731 O O . ASN A 1 92 ? 4.664 -3.688 -0.633 1.00 84.50 92 ASN A O 1
ATOM 735 N N . LYS A 1 93 ? 4.549 -4.865 1.294 1.00 82.00 93 LYS A N 1
ATOM 736 C CA . LYS A 1 93 ? 3.124 -5.224 1.256 1.00 82.00 93 LYS A CA 1
ATOM 737 C C . LYS A 1 93 ? 2.525 -4.932 2.629 1.00 82.00 93 LYS A C 1
ATOM 739 O O . LYS A 1 93 ? 2.643 -5.752 3.535 1.00 82.00 93 LYS A O 1
ATOM 744 N N . LEU A 1 94 ? 1.980 -3.739 2.797 1.00 81.56 94 LEU A N 1
ATOM 745 C CA . LEU A 1 94 ? 1.405 -3.253 4.049 1.00 81.56 94 LEU A CA 1
ATOM 746 C C . LEU A 1 94 ? -0.102 -3.565 4.098 1.00 81.56 94 LEU A C 1
ATOM 748 O O . LEU A 1 94 ? -0.747 -3.592 3.050 1.00 81.56 94 LEU A O 1
ATOM 752 N N . LEU A 1 95 ? -0.638 -3.778 5.297 1.00 78.75 95 LEU A N 1
ATOM 753 C CA . LEU A 1 95 ? -2.057 -3.800 5.665 1.00 78.75 95 LEU A CA 1
ATOM 754 C C . LEU A 1 95 ? -2.354 -2.686 6.672 1.00 78.75 95 LEU A C 1
ATOM 756 O O . LEU A 1 95 ? -1.502 -2.484 7.569 1.00 78.75 95 LEU A O 1
#

Radius of gyration: 14.82 Å; chains: 1; bounding box: 25×31×44 Å

Secondary structure (DSSP, 8-state):
--S--B----EEE-TTSTT---EEE-HHHHHHHHTS-----------TT--PPP---TT----EE--SS-EEEEEE-TTT--EEEEEE-TT-EE-